Protein AF-A0A382TD53-F1 (afdb_monomer)

Sequence (46 aa):
GMIRKIGSVKILGNGELSKKLNVSANAFSSSAKEKIEKAGGSITEQ

Radius of gyration: 10.92 Å; Cα contacts (8 Å, |Δi|>4): 68; chains: 1; bounding box: 23×21×28 Å

Structure (mmCIF, N/CA/C/O backbone):
data_AF-A0A382TD53-F1
#
_entry.id   AF-A0A382TD53-F1
#
loop_
_atom_site.group_PDB
_atom_site.id
_atom_site.type_symbol
_atom_site.label_atom_id
_atom_site.label_alt_id
_atom_site.label_comp_id
_atom_site.label_asym_id
_atom_site.label_entity_id
_atom_site.label_seq_id
_atom_site.pdbx_PDB_ins_code
_atom_site.Cartn_x
_atom_site.Cartn_y
_atom_site.Cartn_z
_atom_site.occupancy
_atom_site.B_iso_or_equiv
_atom_site.auth_seq_id
_atom_site.auth_comp_id
_atom_site.auth_asym_id
_atom_site.auth_atom_id
_atom_site.pdbx_PDB_model_num
ATOM 1 N N . GLY A 1 1 ? -10.645 -15.884 -22.794 1.00 41.09 1 GLY A N 1
ATOM 2 C CA . GLY A 1 1 ? -10.017 -15.895 -21.458 1.00 41.09 1 GLY A CA 1
ATOM 3 C C . GLY A 1 1 ? -9.438 -14.525 -21.176 1.00 41.09 1 GLY A C 1
ATOM 4 O O . GLY A 1 1 ? -8.626 -14.059 -21.961 1.00 41.09 1 GLY A O 1
ATOM 5 N N . MET A 1 2 ? -9.918 -13.849 -20.132 1.00 47.25 2 MET A N 1
ATOM 6 C CA . MET A 1 2 ? -9.666 -12.428 -19.848 1.00 47.25 2 MET A CA 1
ATOM 7 C C . MET A 1 2 ? -8.455 -12.236 -18.926 1.00 47.25 2 MET A C 1
ATOM 9 O O . MET A 1 2 ? -8.610 -11.769 -17.811 1.00 47.25 2 MET A O 1
ATOM 13 N N . ILE A 1 3 ? -7.255 -12.628 -19.360 1.00 52.03 3 ILE A N 1
ATOM 14 C CA . ILE A 1 3 ? -5.999 -12.110 -18.786 1.00 52.03 3 ILE A CA 1
ATOM 15 C C . ILE A 1 3 ? -4.837 -12.433 -19.727 1.00 52.03 3 ILE A C 1
ATOM 17 O O . ILE A 1 3 ? -4.447 -13.586 -19.899 1.00 52.03 3 ILE A O 1
ATOM 21 N N . ARG A 1 4 ? -4.288 -11.390 -20.356 1.00 52.06 4 ARG A N 1
ATOM 22 C CA . ARG A 1 4 ? -3.053 -11.446 -21.143 1.00 52.06 4 ARG A CA 1
ATOM 23 C C . ARG A 1 4 ? -1.899 -11.142 -20.190 1.00 52.06 4 ARG A C 1
ATOM 25 O O . ARG A 1 4 ? -1.922 -10.117 -19.518 1.00 52.06 4 ARG A O 1
ATOM 32 N N . LYS A 1 5 ? -0.931 -12.056 -20.097 1.00 57.09 5 LYS A N 1
ATOM 33 C CA . LYS A 1 5 ? 0.250 -11.964 -19.226 1.00 57.09 5 LYS A CA 1
ATOM 34 C C . LYS A 1 5 ? 1.067 -10.716 -19.589 1.0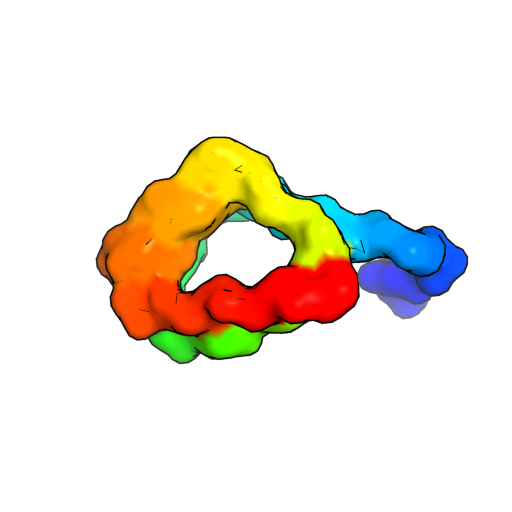0 57.09 5 LYS A C 1
ATOM 36 O O . LYS A 1 5 ? 1.821 -10.737 -20.555 1.00 57.09 5 LYS A O 1
ATOM 41 N N . ILE A 1 6 ? 0.887 -9.635 -18.836 1.00 54.88 6 ILE A N 1
ATOM 42 C CA . ILE A 1 6 ? 1.721 -8.430 -18.874 1.00 54.88 6 ILE A CA 1
ATOM 43 C C . ILE A 1 6 ? 2.364 -8.356 -17.490 1.00 54.88 6 ILE A C 1
ATOM 45 O O . ILE A 1 6 ? 1.653 -8.345 -16.491 1.00 54.88 6 ILE A O 1
ATOM 49 N N . GLY A 1 7 ? 3.695 -8.414 -17.431 1.00 61.91 7 GLY A N 1
ATOM 50 C CA . GLY A 1 7 ? 4.504 -8.675 -16.229 1.00 61.91 7 GLY A CA 1
ATOM 51 C C . GLY A 1 7 ? 4.474 -7.620 -15.117 1.00 61.91 7 GLY A C 1
ATOM 52 O O . GLY A 1 7 ? 5.425 -7.531 -14.352 1.00 61.91 7 GLY A O 1
ATOM 53 N 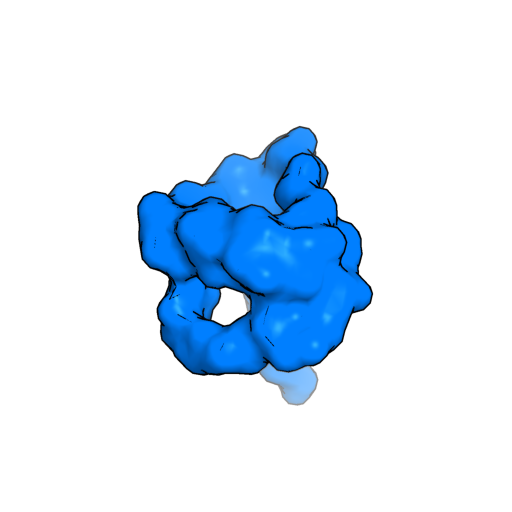N . SER A 1 8 ? 3.425 -6.809 -15.008 1.00 67.56 8 SER A N 1
ATOM 54 C CA . SER A 1 8 ? 3.240 -5.873 -13.899 1.00 67.56 8 SER A CA 1
ATOM 55 C C . SER A 1 8 ? 1.751 -5.688 -13.643 1.00 67.56 8 SER A C 1
ATOM 57 O O . SER A 1 8 ? 1.028 -5.135 -14.473 1.00 67.56 8 SER A O 1
ATOM 59 N N . VAL A 1 9 ? 1.286 -6.170 -12.491 1.00 75.56 9 VAL A N 1
ATOM 60 C CA . VAL A 1 9 ? -0.105 -6.002 -12.061 1.00 75.56 9 VAL A CA 1
ATOM 61 C C . VAL A 1 9 ? -0.182 -4.770 -11.169 1.00 75.56 9 VAL A C 1
ATOM 63 O O . VAL A 1 9 ? 0.479 -4.706 -10.132 1.00 75.56 9 VAL A O 1
ATOM 66 N N . LYS A 1 10 ? -0.993 -3.788 -11.580 1.00 80.88 10 LYS A N 1
ATOM 67 C CA . LYS A 1 10 ? -1.295 -2.591 -10.792 1.00 80.88 10 LYS A CA 1
ATOM 68 C C . LYS A 1 10 ? -2.734 -2.644 -10.298 1.00 80.88 10 LYS A C 1
ATOM 70 O O . LYS A 1 10 ? -3.659 -2.713 -11.105 1.00 80.88 10 LYS A O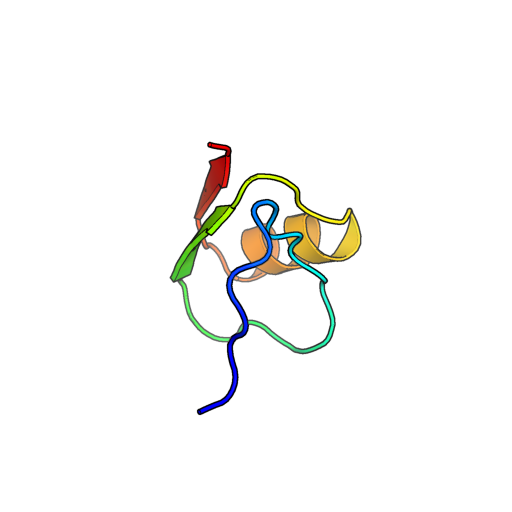 1
ATOM 75 N N . ILE A 1 11 ? -2.924 -2.560 -8.987 1.00 83.50 11 ILE A N 1
ATOM 76 C CA . ILE A 1 11 ? -4.256 -2.558 -8.383 1.00 83.50 11 ILE A CA 1
ATOM 77 C C . ILE A 1 11 ? -4.845 -1.158 -8.455 1.00 83.50 11 ILE A C 1
ATOM 79 O O . ILE A 1 11 ? -4.217 -0.177 -8.050 1.00 83.50 11 ILE A O 1
ATOM 83 N N . LEU A 1 12 ? -6.071 -1.085 -8.964 1.00 83.44 12 LEU A N 1
ATOM 84 C CA . LEU A 1 12 ? -6.852 0.135 -9.093 1.00 83.44 12 LEU A CA 1
ATOM 85 C C . LEU A 1 12 ? -8.102 0.030 -8.217 1.00 83.44 12 LEU A C 1
ATOM 87 O O . LEU A 1 12 ? -8.783 -0.990 -8.212 1.00 83.44 12 LEU A O 1
ATOM 91 N N . GLY A 1 13 ? -8.424 1.098 -7.493 1.00 76.31 13 GLY A N 1
ATOM 92 C CA . GLY A 1 13 ? -9.557 1.144 -6.566 1.00 76.31 13 G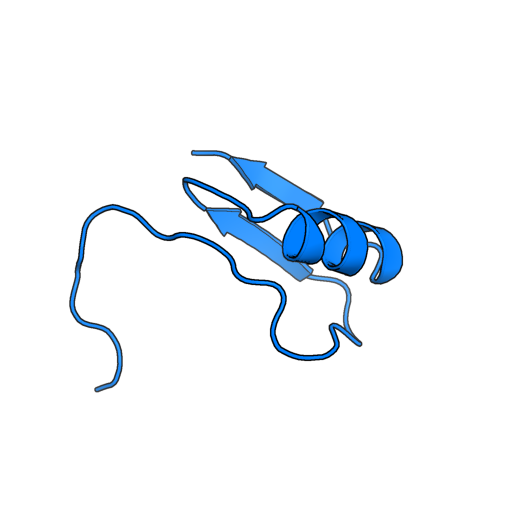LY A CA 1
ATOM 93 C C . GLY A 1 13 ? -10.907 1.424 -7.232 1.00 76.31 13 GLY A C 1
ATOM 94 O O . GLY A 1 13 ? -11.665 2.240 -6.711 1.00 76.31 13 GLY A O 1
ATOM 95 N N . ASN A 1 14 ? -11.212 0.817 -8.381 1.00 71.62 14 ASN A N 1
ATOM 96 C CA . ASN A 1 14 ? -12.512 0.980 -9.043 1.00 71.62 14 ASN A CA 1
ATOM 97 C C . ASN A 1 14 ? -13.453 -0.154 -8.595 1.00 71.62 14 ASN A C 1
ATOM 99 O O . ASN A 1 14 ? -13.217 -1.311 -8.925 1.00 71.62 14 ASN A O 1
ATOM 103 N N . GLY A 1 15 ? -14.470 0.172 -7.791 1.00 67.00 15 GLY A N 1
ATOM 104 C CA . GLY A 1 15 ? -15.360 -0.796 -7.127 1.00 67.00 15 GLY A CA 1
ATOM 105 C C . GLY A 1 15 ? -15.218 -0.842 -5.599 1.00 67.00 15 GLY A C 1
ATOM 106 O O . GLY A 1 15 ? -14.285 -0.268 -5.029 1.00 67.00 15 GLY A O 1
ATOM 107 N N . GLU A 1 16 ? -16.180 -1.468 -4.924 1.00 68.12 16 GLU A N 1
ATOM 108 C CA . GLU A 1 16 ? -16.222 -1.628 -3.465 1.00 68.12 16 GLU A CA 1
ATOM 109 C C . GLU A 1 16 ? -15.737 -3.021 -3.049 1.00 68.12 16 GLU A C 1
ATOM 111 O O . GLU A 1 16 ? -16.198 -4.044 -3.555 1.00 68.12 16 GLU A O 1
ATOM 116 N N . LEU A 1 17 ? -14.795 -3.062 -2.105 1.00 72.44 17 LEU A N 1
ATOM 117 C CA . LEU A 1 17 ? -14.318 -4.294 -1.481 1.00 72.44 17 LEU A CA 1
ATOM 118 C C . LEU A 1 17 ? -15.178 -4.579 -0.247 1.00 72.44 17 LEU A C 1
ATOM 120 O O . LEU A 1 17 ? -14.984 -3.986 0.806 1.00 72.44 17 LEU A O 1
ATOM 124 N N . SER A 1 18 ? -16.145 -5.485 -0.387 1.00 68.75 18 SER A N 1
ATOM 125 C CA . SER A 1 18 ? -17.036 -5.890 0.714 1.00 68.75 18 SER A CA 1
ATOM 126 C C . SER A 1 18 ? -16.495 -7.084 1.520 1.00 68.75 18 SER A C 1
ATOM 128 O O . SER A 1 18 ? -16.948 -7.355 2.629 1.00 68.75 18 SER A O 1
ATOM 130 N N . LYS A 1 19 ? -15.496 -7.804 0.991 1.00 76.00 19 LYS A N 1
ATOM 131 C CA . LYS A 1 19 ? -14.894 -8.979 1.636 1.00 76.00 19 LYS A CA 1
ATOM 132 C C . LYS A 1 19 ? -13.425 -8.742 1.960 1.00 76.00 19 LYS A C 1
ATOM 134 O O . LYS A 1 19 ? -12.704 -8.141 1.166 1.00 76.00 19 LYS A O 1
ATOM 139 N N . LYS A 1 20 ? -12.981 -9.302 3.088 1.00 76.69 20 LYS A N 1
ATOM 140 C CA . LYS A 1 20 ? -11.563 -9.386 3.450 1.00 76.69 20 LYS A CA 1
ATOM 141 C C . LYS A 1 20 ? -10.843 -10.283 2.452 1.00 76.69 20 LYS A C 1
ATOM 143 O O . LYS A 1 20 ? -11.174 -11.461 2.332 1.00 76.69 20 LYS A O 1
ATOM 148 N N . LEU A 1 21 ? -9.878 -9.720 1.737 1.00 75.38 21 LEU A N 1
ATOM 149 C CA . LEU A 1 21 ? -9.057 -10.428 0.763 1.00 75.38 21 LEU A CA 1
ATOM 150 C C . LEU A 1 21 ? -7.590 -10.076 1.008 1.00 75.38 21 LEU A C 1
ATOM 152 O O . LEU A 1 21 ? -7.268 -8.927 1.311 1.00 75.38 21 LEU A O 1
ATOM 156 N N . ASN A 1 22 ? -6.716 -11.068 0.866 1.00 79.06 22 ASN A N 1
ATOM 157 C CA . ASN A 1 22 ? -5.278 -10.846 0.769 1.00 79.06 22 ASN A CA 1
ATOM 158 C C . ASN A 1 22 ? -4.928 -10.704 -0.705 1.00 79.06 22 ASN A C 1
ATOM 160 O O . ASN A 1 22 ? -5.220 -11.606 -1.492 1.00 79.06 22 ASN A O 1
ATOM 164 N N . VAL A 1 23 ? -4.347 -9.568 -1.079 1.00 77.19 23 VAL A N 1
ATOM 165 C CA . VAL A 1 23 ? -4.069 -9.252 -2.477 1.00 77.19 23 VAL A CA 1
ATOM 166 C C . VAL A 1 23 ? -2.582 -8.994 -2.670 1.00 77.19 23 VAL A C 1
ATOM 168 O O . VAL A 1 23 ? -2.032 -8.063 -2.081 1.00 77.19 23 VAL A O 1
ATOM 171 N N . SER A 1 24 ? -1.957 -9.808 -3.526 1.00 79.75 24 SER A N 1
ATOM 172 C CA . SER A 1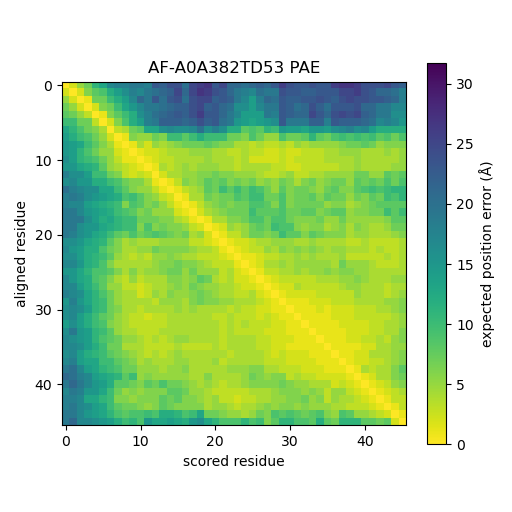 24 ? -0.542 -9.689 -3.880 1.00 79.75 24 SER A CA 1
ATOM 173 C C . SER A 1 24 ? -0.366 -9.070 -5.267 1.00 79.75 24 SER A C 1
ATOM 175 O O . SER A 1 24 ? -0.912 -9.594 -6.239 1.00 79.75 24 SER A O 1
ATOM 177 N N . ALA A 1 25 ? 0.375 -7.964 -5.378 1.00 80.19 25 ALA A N 1
ATOM 178 C CA . ALA A 1 25 ? 0.637 -7.293 -6.657 1.00 80.19 25 ALA A CA 1
ATOM 179 C C . ALA A 1 25 ? 1.901 -6.424 -6.615 1.00 80.19 25 ALA A C 1
ATOM 181 O O . ALA A 1 25 ? 2.361 -6.037 -5.549 1.00 80.19 25 ALA A O 1
ATOM 182 N N . ASN A 1 26 ? 2.437 -6.068 -7.784 1.00 79.12 26 ASN A N 1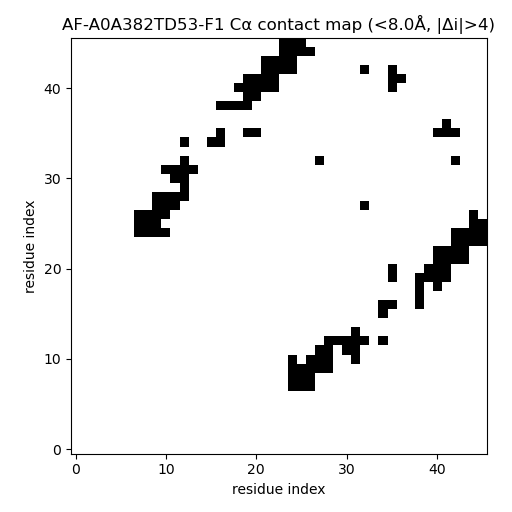
ATOM 183 C CA . ASN A 1 26 ? 3.661 -5.265 -7.878 1.00 79.12 26 ASN A CA 1
ATOM 184 C C . ASN A 1 26 ? 3.435 -3.776 -7.566 1.00 79.12 26 ASN A C 1
ATOM 186 O O . ASN A 1 26 ? 4.368 -3.068 -7.202 1.00 79.12 26 ASN A O 1
ATOM 190 N N . ALA A 1 27 ? 2.212 -3.267 -7.756 1.00 80.31 27 ALA A N 1
ATOM 191 C CA . ALA A 1 27 ? 1.892 -1.864 -7.509 1.00 80.31 27 ALA A CA 1
ATOM 192 C C . ALA A 1 27 ? 0.429 -1.667 -7.095 1.00 80.31 27 ALA A C 1
ATOM 194 O O . ALA A 1 27 ? -0.475 -2.325 -7.608 1.00 80.31 27 ALA A O 1
ATOM 195 N N . PHE A 1 28 ? 0.176 -0.679 -6.238 1.00 82.56 28 PHE A N 1
ATOM 196 C CA . PHE A 1 28 ? -1.164 -0.324 -5.763 1.00 82.56 28 PHE A CA 1
ATOM 197 C C . PHE A 1 28 ? -1.401 1.180 -5.928 1.00 82.56 28 PHE A C 1
ATOM 199 O O . PHE A 1 28 ? -0.520 1.988 -5.635 1.00 82.56 28 PHE A O 1
ATOM 206 N N . SER A 1 29 ? -2.583 1.580 -6.401 1.00 85.38 29 SER A N 1
ATOM 207 C CA . SER A 1 29 ? -2.974 2.994 -6.427 1.00 85.38 29 SER A CA 1
ATOM 208 C C . SER A 1 29 ? -3.400 3.487 -5.040 1.00 85.38 29 SER A C 1
ATOM 210 O O . SER A 1 29 ? -3.861 2.698 -4.216 1.00 85.38 29 SER A O 1
ATOM 212 N N . SER A 1 30 ? -3.309 4.797 -4.791 1.00 85.44 30 SER A N 1
ATOM 213 C CA . SER A 1 30 ? -3.695 5.397 -3.502 1.00 85.44 30 SER A CA 1
ATOM 214 C C . SER A 1 30 ? -5.128 5.030 -3.101 1.00 85.44 30 SER A C 1
ATOM 216 O O . SER A 1 30 ? -5.360 4.548 -1.998 1.00 85.44 30 SER A O 1
ATOM 218 N N . SER A 1 31 ? -6.076 5.118 -4.041 1.00 84.44 31 SER A N 1
ATOM 219 C CA . SER A 1 31 ? -7.472 4.731 -3.799 1.00 84.44 31 SER A CA 1
ATOM 220 C C . SER A 1 31 ? -7.670 3.226 -3.578 1.00 84.44 31 SER A C 1
ATOM 222 O O . SER A 1 31 ? -8.672 2.827 -2.993 1.00 84.44 31 SER A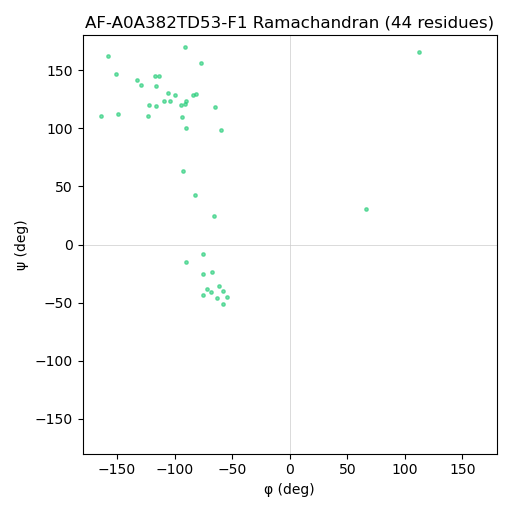 O 1
ATOM 224 N N . ALA A 1 32 ? -6.765 2.372 -4.070 1.00 81.75 32 ALA A N 1
ATOM 225 C CA . ALA A 1 32 ? -6.823 0.937 -3.804 1.00 81.75 32 ALA A CA 1
ATOM 226 C C . ALA A 1 32 ? -6.357 0.621 -2.379 1.00 81.75 32 ALA A C 1
ATOM 228 O O . ALA A 1 32 ? -7.025 -0.154 -1.700 1.00 81.75 32 ALA A O 1
ATOM 229 N N . LYS A 1 33 ? -5.265 1.249 -1.913 1.00 83.06 33 LYS A N 1
ATOM 230 C CA . LYS A 1 33 ? -4.738 1.047 -0.553 1.00 83.06 33 LYS A CA 1
ATOM 231 C C . LYS A 1 33 ? -5.792 1.391 0.502 1.00 83.06 33 LYS A C 1
ATOM 233 O O . LYS A 1 33 ? -6.156 0.527 1.293 1.00 83.06 33 LYS A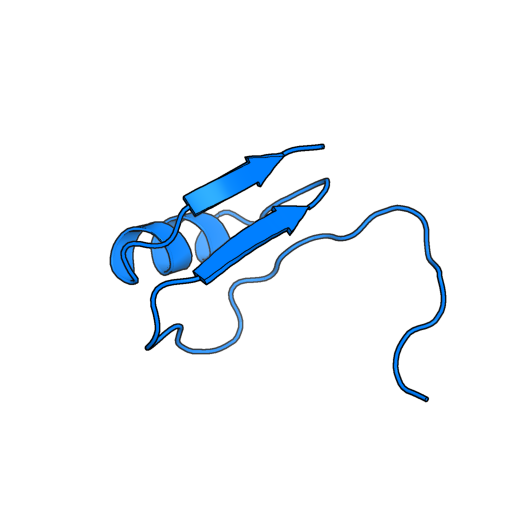 O 1
ATOM 238 N N . GLU A 1 34 ? -6.394 2.577 0.403 1.00 86.50 34 GLU A N 1
ATOM 239 C CA . GLU A 1 34 ? -7.458 3.012 1.323 1.00 86.50 34 GLU A CA 1
ATOM 240 C C . GLU A 1 34 ? -8.658 2.058 1.346 1.00 86.50 34 GLU A C 1
ATOM 242 O O . GLU A 1 34 ? -9.246 1.802 2.395 1.00 86.50 34 GLU A O 1
ATOM 247 N N . L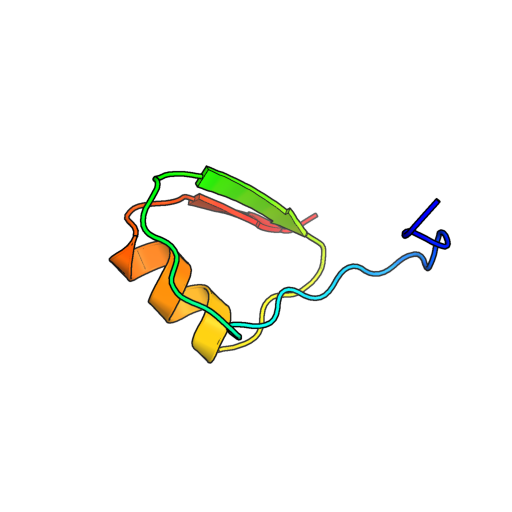YS A 1 35 ? -9.056 1.529 0.184 1.00 82.31 35 LYS A N 1
ATOM 248 C CA . LYS A 1 35 ? -10.191 0.604 0.098 1.00 82.31 35 LYS A CA 1
ATOM 249 C C . LYS A 1 35 ? -9.870 -0.762 0.687 1.00 82.31 35 LYS A C 1
ATOM 251 O O . LYS A 1 35 ? -10.740 -1.349 1.321 1.00 82.31 35 LYS A O 1
ATOM 256 N N . ILE A 1 36 ? -8.654 -1.264 0.487 1.00 81.56 36 ILE A N 1
ATOM 257 C CA . ILE A 1 36 ? -8.224 -2.550 1.043 1.00 81.56 36 ILE A CA 1
ATOM 258 C C . ILE A 1 36 ? -8.117 -2.452 2.571 1.00 81.56 36 ILE A C 1
ATOM 260 O O . ILE A 1 36 ? -8.609 -3.342 3.262 1.00 81.56 36 ILE A O 1
ATOM 264 N N . GLU A 1 37 ? -7.588 -1.344 3.099 1.00 81.50 37 GLU A N 1
ATOM 265 C CA . GLU A 1 37 ? -7.554 -1.069 4.542 1.00 81.50 37 GLU A CA 1
ATOM 266 C C . GLU A 1 37 ? -8.963 -0.944 5.135 1.00 81.50 37 GLU A C 1
ATOM 268 O O . GLU A 1 37 ? -9.267 -1.587 6.140 1.00 81.50 37 GLU A O 1
ATOM 273 N N . LYS A 1 38 ? -9.867 -0.201 4.478 1.00 83.44 38 LYS A N 1
ATOM 274 C CA . LYS A 1 38 ? -11.280 -0.097 4.894 1.00 83.44 38 LYS A CA 1
ATOM 275 C C . LYS A 1 38 ? -12.010 -1.438 4.866 1.00 83.44 38 LYS A C 1
ATOM 277 O O . LYS A 1 38 ? -12.849 -1.694 5.725 1.00 83.44 38 LYS A O 1
ATOM 282 N N . ALA A 1 39 ? -11.693 -2.294 3.900 1.00 81.19 39 ALA A N 1
ATOM 283 C CA . ALA A 1 39 ? -12.233 -3.646 3.815 1.00 81.19 39 ALA A CA 1
ATOM 284 C C . ALA A 1 39 ? -11.595 -4.612 4.832 1.00 81.19 39 ALA A C 1
ATOM 286 O O . ALA A 1 39 ? -12.059 -5.745 4.969 1.00 81.19 39 ALA A O 1
ATOM 287 N N . GLY A 1 40 ? -10.537 -4.195 5.539 1.00 79.19 40 GLY A N 1
ATOM 288 C CA . GLY A 1 40 ? -9.778 -5.031 6.468 1.00 79.19 40 GLY A CA 1
ATOM 289 C C . GLY A 1 40 ? -9.024 -6.175 5.782 1.00 79.19 40 GLY A C 1
ATOM 290 O O . GLY A 1 40 ? -8.907 -7.255 6.365 1.00 79.19 40 GLY A O 1
ATOM 291 N N . GLY A 1 41 ? -8.604 -5.976 4.529 1.00 81.12 41 GLY A N 1
ATOM 292 C CA . GLY A 1 41 ? -7.759 -6.902 3.772 1.00 81.12 41 GLY A CA 1
ATOM 293 C C . GLY A 1 41 ? -6.268 -6.603 3.944 1.00 81.12 41 GLY A C 1
ATOM 294 O O . GLY A 1 41 ? -5.903 -5.559 4.480 1.00 81.12 41 GLY A O 1
ATOM 295 N N . SER A 1 42 ? -5.404 -7.501 3.462 1.00 78.31 42 SER A N 1
ATOM 296 C CA . SER A 1 42 ? -3.946 -7.293 3.498 1.00 78.31 42 SER A CA 1
ATOM 297 C C . SER A 1 42 ? -3.368 -7.147 2.097 1.00 78.31 42 SER A C 1
ATOM 299 O O . SER A 1 42 ? -3.811 -7.789 1.142 1.00 78.31 42 SER A O 1
ATOM 301 N N . ILE A 1 43 ? -2.352 -6.298 1.996 1.00 78.81 43 ILE A N 1
ATOM 302 C CA . ILE A 1 43 ? -1.626 -5.971 0.770 1.00 78.81 43 ILE A CA 1
ATOM 303 C C . ILE A 1 43 ? -0.272 -6.672 0.834 1.00 78.81 43 ILE A C 1
ATOM 305 O O . ILE A 1 43 ? 0.431 -6.558 1.836 1.00 78.81 43 ILE A O 1
ATOM 309 N N . THR A 1 44 ? 0.106 -7.393 -0.218 1.00 78.44 44 THR A N 1
ATOM 310 C CA . THR A 1 44 ? 1.439 -8.000 -0.329 1.00 78.44 44 THR A CA 1
ATOM 311 C C . THR A 1 44 ? 2.112 -7.505 -1.605 1.00 78.44 44 THR A C 1
ATOM 313 O O . THR A 1 44 ? 1.680 -7.809 -2.713 1.00 78.44 44 THR A O 1
ATOM 316 N N . GLU A 1 45 ? 3.151 -6.689 -1.465 1.00 71.94 45 GLU A N 1
ATOM 317 C CA . GLU A 1 45 ? 3.934 -6.196 -2.603 1.00 71.94 45 GLU A CA 1
ATOM 318 C C . GLU A 1 45 ? 4.996 -7.254 -2.987 1.00 71.94 45 GLU A C 1
ATOM 320 O O . GLU A 1 45 ? 5.691 -7.765 -2.107 1.00 71.94 45 GLU A O 1
ATOM 325 N N . GLN A 1 46 ? 5.075 -7.634 -4.274 1.00 58.28 46 GLN A N 1
ATOM 326 C CA . GLN A 1 46 ? 6.086 -8.556 -4.839 1.00 58.28 46 GLN A CA 1
ATOM 327 C C . GLN A 1 46 ? 6.859 -7.918 -5.990 1.00 58.28 46 GLN A C 1
ATOM 329 O O . GLN A 1 46 ? 6.263 -7.084 -6.710 1.00 58.28 46 GLN A O 1
#

InterPro domains:
  IPR001196 Large ribosomal subunit protein uL15, conserved site [PS00475] (10-40)
  IPR021131 Large ribosomal subunit protein uL15/eL18 [PF00828] (7-44)
  IPR036227 Large ribosomal subunit protein uL15/eL18 superfamily [SSF52080] (7-44)

Organism: NCBI:txid408172

Secondary structure (DSSP, 8-state):
------S--EE---S---S--EEEESEE-HHHHHHHHHTT-EEEE-

pLDDT: mean 74.14, std 11.03, range [41.09, 86.5]

Nearest PDB structures (foldseek):
  2qa4-assembly1_L  TM=9.404E-01  e=1.333E-02  Haloarcula marismortui
  5h1s-assembly1_N  TM=8.411E-01  e=1.529E-02  Spinacia oleracea
  4v48-assembly1_AJ  TM=9.401E-01  e=4.916E-02  Escherichia coli
  7p6z-assembly1_k  TM=8.441E-01  e=6.471E-02  Mycoplasmoides pneumoniae M129
  7a18-assembly1_I  TM=8.542E-01  e=1.329E+00  Deinococcus radiodurans R1 = ATCC 13939 = DSM 20539

Foldseek 3Di:
DPDDDDPFDEADLDDAQCAAEEDEGQYYDPNRVVRNVVNVHHYHHD

Solvent-accessible surface area (backbone atoms only — not comparable to full-atom values): 2958 Å² total; per-residue (Å²): 133,97,73,79,96,59,102,68,50,70,45,68,50,82,77,83,60,89,60,68,48,80,49,75,37,59,39,71,36,74,62,25,53,58,44,36,54,74,31,64,30,49,81,40,79,101

Mean predicted aligned error: 7.73 Å